Protein AF-A0A818LS46-F1 (afdb_monomer)

InterPro domains:
  IPR004308 Glutamate-cysteine ligase catalytic subunit [PF03074] (1-140)
  IPR004308 Glutamate-cysteine ligase catalytic subunit [PTHR11164] (2-140)

Structure (mmCIF, N/CA/C/O backbone):
data_AF-A0A818LS46-F1
#
_entry.id   AF-A0A818LS46-F1
#
loop_
_atom_site.group_PDB
_atom_site.id
_atom_site.type_symbol
_atom_site.label_atom_id
_atom_site.label_alt_id
_atom_site.label_comp_id
_atom_site.label_asym_id
_atom_site.label_entity_id
_atom_site.label_seq_id
_atom_site.pdbx_PDB_ins_code
_atom_site.Cartn_x
_atom_site.Cartn_y
_atom_site.Cartn_z
_atom_site.occupancy
_atom_site.B_iso_or_equiv
_atom_site.auth_seq_id
_atom_site.auth_comp_id
_atom_site.auth_asym_id
_atom_site.auth_atom_id
_atom_site.pdbx_PDB_model_num
ATOM 1 N N . MET A 1 1 ? -3.692 -1.755 -0.745 1.00 97.44 1 MET A N 1
ATOM 2 C CA . MET A 1 1 ? -3.892 -3.211 -0.643 1.00 97.44 1 MET A CA 1
ATOM 3 C C . MET A 1 1 ? -5.140 -3.443 0.170 1.00 97.44 1 MET A C 1
ATOM 5 O O . MET A 1 1 ? -5.428 -2.650 1.063 1.00 97.44 1 MET A O 1
ATOM 9 N N . VAL A 1 2 ? -5.902 -4.467 -0.186 1.00 98.25 2 VAL A N 1
ATOM 10 C CA . VAL A 1 2 ? -7.162 -4.812 0.479 1.00 98.25 2 VAL A CA 1
ATOM 11 C C . VAL A 1 2 ? -7.200 -6.301 0.780 1.00 98.25 2 VAL A C 1
ATOM 13 O O . VAL A 1 2 ? -6.597 -7.071 0.041 1.00 98.25 2 VAL A O 1
ATOM 16 N N . HIS A 1 3 ? -7.920 -6.680 1.826 1.00 98.50 3 HIS A N 1
ATOM 17 C CA . HIS A 1 3 ? -8.254 -8.054 2.177 1.00 98.50 3 HIS A CA 1
ATOM 18 C C . HIS A 1 3 ? -9.760 -8.265 1.980 1.00 98.50 3 HIS A C 1
ATOM 20 O O . HIS A 1 3 ? -10.558 -7.425 2.410 1.00 98.50 3 HIS A O 1
ATOM 26 N N . PHE A 1 4 ? -10.137 -9.348 1.304 1.00 98.25 4 PHE A N 1
ATOM 27 C CA . PHE A 1 4 ? -11.518 -9.762 1.090 1.00 98.25 4 PHE A CA 1
ATOM 28 C C . PHE A 1 4 ? -11.862 -10.895 2.052 1.00 98.25 4 PHE A C 1
ATOM 30 O O . PHE A 1 4 ? -11.457 -12.037 1.869 1.00 98.25 4 PHE A O 1
ATOM 37 N N . ASP A 1 5 ? -12.682 -10.580 3.044 1.00 97.44 5 ASP A N 1
ATOM 38 C CA . ASP A 1 5 ? -13.311 -11.578 3.892 1.00 97.44 5 ASP A CA 1
ATOM 39 C C . ASP 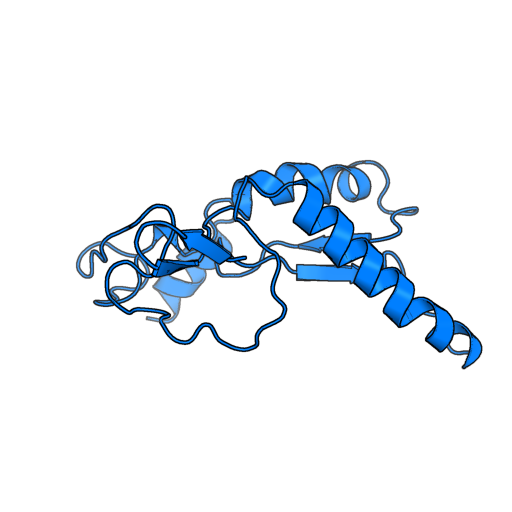A 1 5 ? -14.624 -12.007 3.227 1.00 97.44 5 ASP A C 1
ATOM 41 O O . ASP A 1 5 ? -15.674 -11.357 3.345 1.00 97.44 5 ASP A O 1
ATOM 45 N N . HIS A 1 6 ? -14.539 -13.088 2.454 1.00 97.25 6 HIS A N 1
ATOM 46 C CA . HIS A 1 6 ? -15.675 -13.634 1.720 1.00 97.25 6 HIS A CA 1
ATOM 47 C C . HIS A 1 6 ? -16.766 -14.196 2.640 1.00 97.25 6 HIS A C 1
ATOM 49 O O . HIS A 1 6 ? -17.945 -14.107 2.292 1.00 97.25 6 HIS A O 1
ATOM 55 N N . GLU A 1 7 ? -16.398 -14.731 3.806 1.00 97.25 7 GLU A N 1
ATOM 56 C CA . GLU A 1 7 ? -17.329 -15.334 4.764 1.00 97.25 7 GLU A CA 1
ATOM 57 C C . GLU A 1 7 ? -18.220 -14.262 5.397 1.00 97.25 7 GLU A C 1
ATOM 59 O O . GLU A 1 7 ? -19.449 -14.344 5.339 1.00 97.25 7 GLU A O 1
ATOM 64 N N . ASN A 1 8 ? -17.609 -13.189 5.904 1.00 96.56 8 ASN A N 1
ATOM 65 C CA . ASN A 1 8 ? -18.334 -12.094 6.548 1.00 96.56 8 ASN A CA 1
ATOM 66 C C . ASN A 1 8 ? -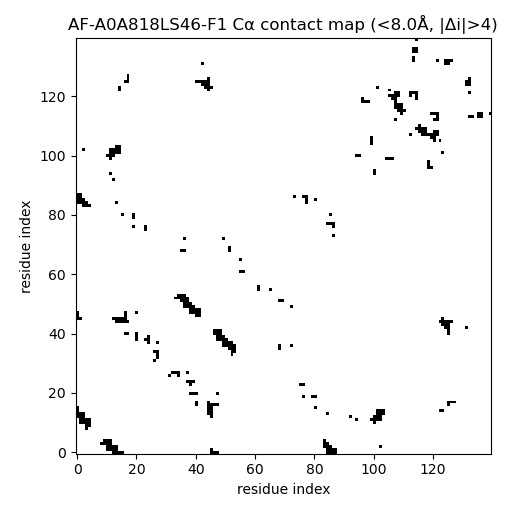18.813 -11.016 5.565 1.00 96.56 8 ASN A C 1
ATOM 68 O O . ASN A 1 8 ? -19.435 -10.036 5.984 1.00 96.56 8 ASN A O 1
ATOM 72 N N . LYS A 1 9 ? -18.545 -11.188 4.261 1.00 97.12 9 LYS A N 1
ATOM 73 C CA . LYS A 1 9 ? -18.867 -10.242 3.176 1.00 97.12 9 LYS A CA 1
ATOM 74 C C . LYS A 1 9 ? -18.293 -8.849 3.439 1.00 97.12 9 LYS A C 1
ATOM 76 O O . LYS A 1 9 ? -18.989 -7.835 3.328 1.00 97.12 9 LYS A O 1
ATOM 81 N N . ARG A 1 10 ? -17.015 -8.799 3.810 1.00 96.62 10 ARG A N 1
ATOM 82 C CA . ARG A 1 10 ? -16.310 -7.568 4.178 1.00 96.62 10 ARG A CA 1
ATOM 83 C C . ARG A 1 10 ? -15.064 -7.380 3.329 1.00 96.62 10 ARG A C 1
ATOM 85 O O . ARG A 1 10 ? -14.440 -8.327 2.869 1.00 96.62 10 ARG A O 1
ATOM 92 N N . VAL A 1 11 ? -14.706 -6.116 3.141 1.00 97.94 11 VAL A N 1
ATOM 93 C CA . VAL A 1 11 ? -13.432 -5.722 2.541 1.00 97.94 11 VAL A CA 1
ATOM 94 C C . VAL A 1 11 ? -12.763 -4.753 3.496 1.00 97.94 11 VAL A C 1
ATOM 96 O O . VAL A 1 11 ? -13.410 -3.825 3.989 1.00 97.94 11 VAL A O 1
ATOM 99 N N . GLN A 1 12 ? -11.482 -4.975 3.754 1.00 98.19 12 GLN A N 1
ATOM 100 C CA . GLN A 1 12 ? -10.677 -4.208 4.701 1.00 98.19 12 GLN A CA 1
ATOM 101 C C . GLN A 1 12 ? -9.352 -3.794 4.055 1.00 98.19 12 GLN A C 1
ATOM 103 O O . GLN A 1 12 ? -8.930 -4.360 3.049 1.00 98.19 12 GLN A O 1
ATOM 108 N N . LEU A 1 13 ? -8.684 -2.791 4.614 1.00 98.50 13 LEU A N 1
ATOM 109 C CA . LEU A 1 13 ? -7.346 -2.372 4.202 1.00 98.50 13 LEU A CA 1
ATOM 110 C C . LEU A 1 13 ? -6.294 -3.285 4.829 1.00 98.50 13 LEU A C 1
ATOM 112 O O . LEU A 1 13 ? -6.147 -3.294 6.047 1.00 98.50 13 LEU A O 1
ATOM 116 N N . ALA A 1 14 ? -5.551 -4.019 4.004 1.00 98.31 14 ALA A N 1
ATOM 117 C CA . ALA A 1 14 ? -4.528 -4.951 4.472 1.00 98.31 14 ALA A CA 1
ATOM 118 C C . ALA A 1 14 ? -3.240 -4.201 4.858 1.00 98.31 14 ALA A C 1
ATOM 120 O O . ALA A 1 14 ? -2.594 -3.604 3.991 1.00 98.31 14 ALA A O 1
ATOM 121 N N . LEU A 1 15 ? -2.876 -4.225 6.144 1.00 98.00 15 LEU A N 1
ATOM 122 C CA . LEU A 1 15 ? -1.680 -3.592 6.714 1.00 98.00 15 LEU A CA 1
ATOM 123 C C . LEU A 1 15 ? -0.456 -4.495 6.494 1.00 98.00 15 LEU A C 1
ATOM 125 O O . LEU A 1 15 ? -0.051 -5.261 7.363 1.00 98.00 15 LEU A O 1
ATOM 129 N N . ARG A 1 16 ? 0.054 -4.491 5.259 1.00 96.50 16 ARG A N 1
ATOM 130 C CA . ARG A 1 16 ? 1.062 -5.455 4.771 1.00 96.50 16 ARG A CA 1
ATOM 131 C C . ARG A 1 16 ? 2.301 -4.794 4.170 1.00 96.50 16 ARG A C 1
ATOM 133 O O . ARG A 1 16 ? 3.244 -5.488 3.797 1.00 96.50 16 ARG A O 1
ATOM 140 N N . SER A 1 17 ? 2.304 -3.470 4.013 1.00 97.44 17 SER A N 1
ATOM 141 C CA . SER A 1 17 ? 3.314 -2.758 3.220 1.00 97.44 17 SER A CA 1
ATOM 142 C C . SER A 1 17 ? 4.699 -2.929 3.818 1.00 97.44 17 SER A C 1
ATOM 144 O O . SER A 1 17 ? 5.645 -3.249 3.099 1.00 97.44 17 SER A O 1
ATOM 146 N N . HIS A 1 18 ? 4.805 -2.799 5.140 1.00 95.69 18 HIS A N 1
ATOM 147 C CA . HIS A 1 18 ? 6.052 -2.978 5.874 1.00 95.69 18 HIS A CA 1
ATOM 148 C C . HIS A 1 18 ? 6.706 -4.345 5.640 1.00 95.69 18 HIS A C 1
ATOM 150 O O . HIS A 1 18 ? 7.933 -4.421 5.544 1.00 95.69 18 HIS A O 1
ATOM 156 N N . GLU A 1 19 ? 5.911 -5.406 5.491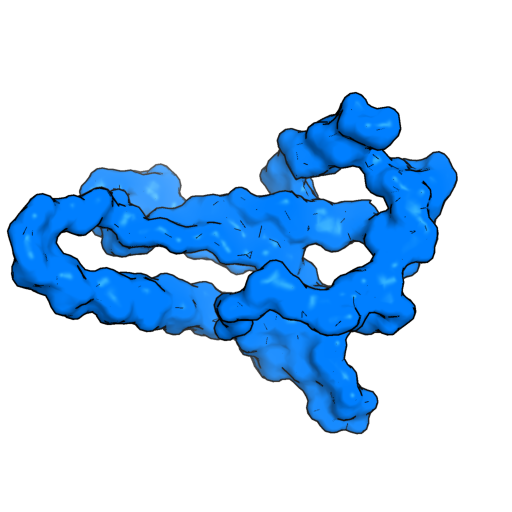 1.00 95.88 19 GLU A N 1
ATOM 157 C CA . GLU A 1 19 ? 6.420 -6.748 5.216 1.00 95.88 19 GLU A CA 1
ATOM 158 C C . GLU A 1 19 ? 6.866 -6.887 3.761 1.00 95.88 19 GLU A C 1
ATOM 160 O O . GLU A 1 19 ? 8.002 -7.283 3.491 1.00 95.88 19 GLU A O 1
ATOM 165 N N . ILE A 1 20 ? 6.002 -6.536 2.805 1.00 97.31 20 ILE A N 1
ATOM 166 C CA . ILE A 1 20 ? 6.278 -6.816 1.390 1.00 97.31 20 ILE A CA 1
ATOM 167 C C . ILE A 1 20 ? 7.346 -5.886 0.808 1.00 97.31 20 ILE A C 1
ATOM 169 O O . ILE A 1 20 ? 8.129 -6.313 -0.043 1.00 97.31 20 ILE A O 1
ATOM 173 N N . LEU A 1 21 ? 7.442 -4.639 1.288 1.00 97.62 21 LEU A N 1
ATOM 174 C CA . LEU A 1 21 ? 8.455 -3.690 0.819 1.00 97.62 21 LEU A CA 1
ATOM 175 C C . LEU A 1 21 ? 9.871 -4.161 1.141 1.00 97.62 21 LEU A C 1
ATOM 177 O O . LEU A 1 21 ? 10.764 -3.958 0.323 1.00 97.62 21 LEU A O 1
ATOM 181 N N . SER A 1 22 ? 10.064 -4.881 2.253 1.00 94.62 22 SER A N 1
ATOM 182 C CA . SER A 1 22 ? 11.358 -5.492 2.586 1.00 94.62 22 SER A CA 1
ATOM 183 C C . SER A 1 22 ? 11.860 -6.459 1.509 1.00 94.62 22 SER A C 1
ATOM 185 O O . SER A 1 22 ? 13.058 -6.698 1.409 1.00 94.62 22 SER A O 1
ATOM 187 N N . THR A 1 23 ? 10.954 -7.021 0.702 1.00 96.75 23 THR A N 1
ATOM 188 C CA . THR A 1 23 ? 11.278 -7.916 -0.413 1.00 96.75 23 THR A CA 1
ATOM 189 C C . THR A 1 23 ? 11.319 -7.163 -1.738 1.00 96.75 23 THR A C 1
ATOM 191 O O . THR A 1 23 ? 12.270 -7.338 -2.497 1.00 96.75 23 THR A O 1
ATOM 194 N N . LEU A 1 24 ? 10.340 -6.292 -1.999 1.00 97.12 24 LEU A N 1
ATOM 195 C CA . LEU A 1 24 ? 10.249 -5.520 -3.245 1.00 97.12 24 LEU A CA 1
ATOM 196 C C . LEU A 1 24 ? 11.422 -4.555 -3.444 1.00 97.12 24 LEU A C 1
ATOM 198 O O . LEU A 1 24 ? 11.796 -4.285 -4.583 1.00 97.12 24 LEU A O 1
ATOM 202 N N . MET A 1 25 ? 12.009 -4.054 -2.355 1.00 96.56 25 MET A N 1
ATOM 203 C CA . MET A 1 25 ? 13.137 -3.123 -2.409 1.00 96.56 25 MET A CA 1
ATOM 204 C C . MET A 1 25 ? 14.504 -3.821 -2.523 1.00 96.56 25 MET A C 1
ATOM 206 O O . MET A 1 25 ? 15.470 -3.188 -2.934 1.00 96.56 25 MET A O 1
ATOM 210 N N . LYS A 1 26 ? 14.611 -5.139 -2.287 1.00 95.31 26 LYS A N 1
ATOM 211 C CA . LYS A 1 26 ? 15.908 -5.848 -2.372 1.00 95.31 26 LYS A CA 1
ATOM 212 C C . LYS A 1 26 ? 16.635 -5.649 -3.707 1.00 95.31 26 LYS A C 1
ATOM 214 O O . LYS A 1 26 ? 17.837 -5.395 -3.665 1.00 95.31 26 LYS A O 1
ATOM 219 N N . PRO A 1 27 ? 15.970 -5.730 -4.879 1.00 94.25 27 PRO A N 1
ATOM 220 C CA . PRO A 1 27 ? 16.655 -5.524 -6.151 1.00 94.25 27 PRO A CA 1
ATOM 221 C C . PRO A 1 27 ? 17.291 -4.133 -6.267 1.00 94.25 27 PRO A C 1
ATOM 223 O O . PRO A 1 27 ? 18.433 -4.031 -6.708 1.00 94.25 27 PRO A O 1
ATOM 226 N N . GLN A 1 28 ? 16.592 -3.075 -5.831 1.00 95.06 28 GLN A N 1
ATOM 227 C CA . GLN A 1 28 ? 17.112 -1.699 -5.900 1.00 95.06 28 GLN A CA 1
ATOM 228 C C . GLN A 1 28 ? 18.188 -1.423 -4.854 1.00 95.06 28 GLN A C 1
ATOM 230 O O . GLN A 1 28 ? 19.084 -0.628 -5.118 1.00 95.06 28 GLN A O 1
ATOM 235 N N . ASP A 1 29 ? 18.139 -2.099 -3.708 1.00 92.31 29 ASP A N 1
ATOM 236 C CA . ASP A 1 29 ? 19.161 -1.967 -2.672 1.00 92.31 29 ASP A CA 1
ATOM 237 C C . ASP A 1 29 ? 20.468 -2.673 -3.082 1.00 92.31 29 ASP A C 1
ATOM 239 O O . ASP A 1 29 ? 21.553 -2.256 -2.684 1.00 92.31 29 ASP A O 1
ATOM 243 N N . GLN A 1 30 ? 20.377 -3.730 -3.899 1.00 92.44 30 GLN A N 1
ATOM 244 C CA . GLN A 1 30 ? 21.526 -4.515 -4.367 1.00 92.44 30 GLN A CA 1
ATOM 245 C C . GLN A 1 30 ? 22.134 -3.985 -5.669 1.00 92.44 30 GLN A C 1
ATOM 247 O O . GLN A 1 30 ? 23.353 -3.860 -5.772 1.00 92.44 30 GLN A O 1
ATOM 252 N N . ASN A 1 31 ? 21.305 -3.698 -6.675 1.00 90.50 31 ASN A N 1
ATOM 253 C CA . ASN A 1 31 ? 21.746 -3.145 -7.952 1.00 90.50 31 ASN A CA 1
ATOM 254 C C . ASN A 1 31 ? 20.750 -2.079 -8.448 1.00 90.50 31 ASN A C 1
ATOM 256 O O . ASN A 1 31 ? 19.904 -2.354 -9.310 1.00 90.50 31 ASN A O 1
ATOM 260 N N . PRO A 1 32 ? 20.849 -0.840 -7.934 1.00 83.50 32 PRO A N 1
ATOM 261 C CA . PRO A 1 32 ? 19.931 0.234 -8.303 1.00 83.50 32 PRO A CA 1
ATOM 262 C C . PRO A 1 32 ? 20.013 0.600 -9.790 1.00 83.50 32 PRO A C 1
ATOM 264 O O . PRO A 1 32 ? 19.026 1.063 -10.361 1.00 83.50 32 PRO A O 1
ATOM 267 N N . ALA A 1 33 ? 21.163 0.382 -10.436 1.00 85.44 33 ALA A N 1
ATOM 268 C CA . ALA A 1 33 ? 21.394 0.789 -11.819 1.00 85.44 33 ALA A CA 1
ATOM 269 C C . ALA A 1 33 ? 20.616 -0.051 -12.846 1.00 85.44 33 ALA A C 1
ATOM 271 O O . ALA A 1 33 ? 20.331 0.456 -13.931 1.00 85.44 33 ALA A O 1
ATOM 272 N N . ASP A 1 34 ? 20.233 -1.287 -12.513 1.00 87.44 34 ASP A N 1
ATOM 273 C CA . ASP A 1 34 ? 19.588 -2.227 -13.449 1.00 87.44 34 ASP A CA 1
ATOM 274 C C . ASP A 1 34 ? 18.178 -2.650 -13.035 1.00 87.44 34 ASP A C 1
ATOM 276 O O . ASP A 1 34 ? 17.588 -3.569 -13.608 1.00 87.44 34 ASP A O 1
ATOM 280 N N . CYS A 1 35 ? 17.590 -1.961 -12.061 1.00 92.88 35 CYS A N 1
ATOM 281 C CA . CYS A 1 35 ? 16.211 -2.227 -11.693 1.00 92.88 35 CYS A CA 1
ATOM 282 C C . CYS A 1 35 ? 15.257 -1.862 -12.830 1.00 92.88 35 CYS A C 1
ATOM 284 O O . CYS A 1 35 ? 15.368 -0.807 -13.447 1.00 92.88 35 CYS A O 1
ATOM 286 N N . VAL A 1 36 ? 14.279 -2.733 -13.083 1.00 93.81 36 VAL A N 1
ATOM 287 C CA . VAL A 1 36 ? 13.173 -2.483 -14.028 1.00 93.81 36 VAL A CA 1
ATOM 288 C C . VAL A 1 36 ? 12.025 -1.726 -13.344 1.00 93.81 36 VAL A C 1
ATOM 290 O O . VAL A 1 36 ? 11.238 -1.028 -13.991 1.00 93.81 36 VAL A O 1
ATOM 293 N N . THR A 1 37 ? 11.941 -1.830 -12.020 1.00 96.81 37 THR A N 1
ATOM 294 C CA . THR A 1 37 ? 10.906 -1.239 -11.165 1.00 96.81 37 THR A CA 1
ATOM 295 C C . THR A 1 37 ? 11.538 -0.769 -9.863 1.00 96.81 37 THR A C 1
ATOM 297 O O . THR A 1 37 ? 12.335 -1.513 -9.293 1.00 96.81 37 THR A O 1
ATOM 300 N N . LEU A 1 38 ? 11.151 0.408 -9.376 1.00 97.44 38 LEU A N 1
ATOM 301 C CA . LEU A 1 38 ? 11.505 0.889 -8.037 1.00 97.44 38 LEU A CA 1
ATOM 302 C C . LEU A 1 38 ? 10.267 0.899 -7.150 1.00 97.44 38 LEU A C 1
ATOM 304 O O . LEU A 1 38 ? 9.148 1.082 -7.639 1.00 97.44 38 LEU A O 1
ATOM 308 N N . TRP A 1 39 ? 10.487 0.720 -5.855 1.00 97.75 39 TRP A N 1
ATOM 309 C CA . TRP A 1 39 ? 9.468 0.611 -4.824 1.00 97.75 39 TRP A CA 1
ATOM 310 C C . TRP A 1 39 ? 9.787 1.546 -3.663 1.00 97.75 39 TRP A C 1
ATOM 312 O O . TRP A 1 39 ? 10.938 1.701 -3.252 1.00 97.75 39 TRP A O 1
ATOM 322 N N . HIS A 1 40 ? 8.746 2.172 -3.125 1.00 96.56 40 HIS A N 1
ATOM 323 C CA . HIS A 1 40 ? 8.872 3.157 -2.064 1.00 96.56 40 HIS A CA 1
ATOM 324 C C . HIS A 1 40 ? 7.781 2.968 -1.007 1.00 96.56 40 HIS A C 1
ATOM 326 O O . HIS A 1 40 ? 6.635 2.641 -1.352 1.00 96.56 40 HIS A O 1
ATOM 332 N N . PRO A 1 41 ? 8.111 3.213 0.274 1.00 97.00 41 PRO A N 1
ATOM 333 C CA . PRO A 1 41 ? 7.104 3.319 1.311 1.00 97.00 41 PRO A CA 1
ATOM 334 C C . PRO A 1 41 ? 6.234 4.555 1.090 1.00 97.00 41 PRO A C 1
ATOM 336 O O . PRO A 1 41 ? 6.698 5.606 0.646 1.00 97.00 41 PRO A O 1
ATOM 339 N N . GLU A 1 42 ? 4.967 4.416 1.451 1.00 97.25 42 GLU A N 1
ATOM 340 C CA . GLU A 1 42 ? 3.978 5.488 1.475 1.00 97.25 42 GLU A CA 1
ATOM 341 C C . GLU A 1 42 ? 3.495 5.725 2.904 1.00 97.25 42 GLU A C 1
ATOM 343 O O . GLU A 1 42 ? 3.812 4.954 3.806 1.00 97.25 42 GLU A O 1
ATOM 348 N N . TYR A 1 43 ? 2.713 6.787 3.119 1.00 97.56 43 TYR A N 1
ATOM 349 C CA . TYR A 1 43 ? 2.264 7.155 4.469 1.00 97.56 43 TYR A CA 1
ATOM 350 C C . TYR A 1 43 ? 1.558 6.014 5.218 1.00 97.56 43 TYR A C 1
ATOM 352 O O . TYR A 1 43 ? 1.778 5.821 6.413 1.00 97.56 43 TYR A O 1
ATOM 360 N N . ALA A 1 44 ? 0.679 5.290 4.524 1.00 97.62 44 ALA A N 1
ATOM 361 C CA . ALA A 1 44 ? -0.151 4.261 5.131 1.00 97.62 44 ALA A CA 1
ATOM 362 C C . ALA A 1 44 ? 0.399 2.862 4.857 1.00 97.62 44 ALA A C 1
ATOM 364 O O . ALA A 1 44 ? 0.788 2.550 3.735 1.00 97.62 44 ALA A O 1
ATOM 365 N N . ASP A 1 45 ? 0.318 1.987 5.850 1.00 98.00 45 ASP A N 1
ATOM 366 C CA . ASP A 1 45 ? 0.846 0.627 5.800 1.00 98.00 45 ASP A CA 1
ATOM 367 C C . ASP A 1 45 ? 0.043 -0.325 4.892 1.00 98.00 45 ASP A C 1
ATOM 369 O O . ASP A 1 45 ? 0.447 -1.446 4.605 1.00 98.00 45 ASP A O 1
ATOM 373 N N . TYR A 1 46 ? -1.084 0.132 4.349 1.00 97.81 46 TYR A N 1
ATOM 374 C CA . TYR A 1 46 ? -1.794 -0.556 3.269 1.00 97.81 46 TYR A CA 1
ATOM 375 C C . TYR A 1 46 ? -1.442 -0.018 1.874 1.00 97.81 46 TY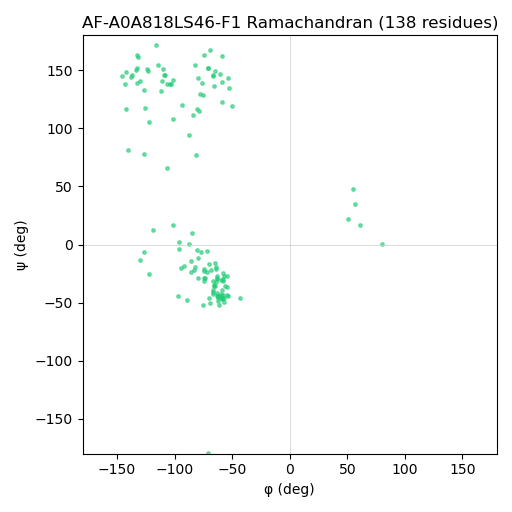R A C 1
ATOM 377 O O . TYR A 1 46 ? -2.034 -0.454 0.880 1.00 97.81 46 TYR A O 1
ATOM 385 N N . LYS A 1 47 ? -0.527 0.950 1.755 1.00 97.75 47 LYS A N 1
ATOM 386 C CA . LYS A 1 47 ? -0.112 1.558 0.482 1.00 97.75 47 LYS A CA 1
ATOM 387 C C . LYS A 1 47 ? 1.307 1.146 0.111 1.00 97.75 47 LYS A C 1
ATOM 389 O O . LYS A 1 47 ? 2.176 1.013 0.963 1.00 97.75 47 LYS A O 1
ATOM 394 N N . ILE A 1 48 ? 1.524 1.006 -1.191 1.00 97.06 48 ILE A N 1
ATOM 395 C CA . ILE A 1 48 ? 2.835 0.847 -1.817 1.00 97.06 48 ILE A CA 1
ATOM 396 C C . ILE A 1 48 ? 2.898 1.799 -3.006 1.00 97.06 48 ILE A C 1
ATOM 398 O O . ILE A 1 48 ? 1.911 1.935 -3.737 1.00 97.06 48 ILE A O 1
ATOM 402 N N . ALA A 1 49 ? 4.039 2.452 -3.194 1.00 98.00 49 ALA A N 1
ATOM 403 C CA . ALA A 1 49 ? 4.314 3.258 -4.373 1.00 98.00 49 ALA A CA 1
ATOM 404 C C . ALA A 1 49 ? 5.390 2.576 -5.212 1.00 98.00 49 ALA A C 1
ATOM 406 O O . ALA A 1 49 ? 6.343 2.010 -4.679 1.00 98.00 49 ALA A O 1
ATOM 407 N N . ALA A 1 50 ? 5.226 2.627 -6.531 1.00 97.69 50 ALA A N 1
ATOM 408 C CA . ALA A 1 50 ? 6.171 2.025 -7.454 1.00 97.69 50 ALA A CA 1
ATOM 409 C C . ALA A 1 50 ? 6.286 2.833 -8.738 1.00 97.69 50 ALA A C 1
ATOM 411 O O . ALA A 1 50 ? 5.288 3.349 -9.248 1.00 97.69 50 ALA A O 1
ATOM 412 N N . THR A 1 51 ? 7.483 2.878 -9.303 1.00 97.69 51 THR A N 1
ATOM 413 C CA . THR A 1 51 ? 7.833 3.630 -10.515 1.00 97.69 51 THR A CA 1
ATOM 414 C C . THR A 1 51 ? 8.628 2.735 -11.471 1.00 97.69 51 THR A C 1
ATOM 416 O O . THR A 1 51 ? 9.099 1.664 -11.069 1.00 97.69 51 THR A O 1
ATOM 419 N N . PRO A 1 52 ? 8.747 3.093 -12.763 1.00 97.00 52 PRO A N 1
ATOM 420 C CA . PRO A 1 52 ? 9.720 2.429 -13.620 1.00 97.00 52 PRO A CA 1
ATOM 421 C C . PRO A 1 52 ? 11.137 2.636 -13.070 1.00 97.00 52 PRO A C 1
ATOM 423 O O . PRO A 1 52 ? 11.455 3.684 -12.514 1.00 97.00 52 PRO A O 1
ATOM 426 N N . GLY A 1 53 ? 11.985 1.630 -13.267 1.00 95.50 53 GLY A N 1
ATOM 427 C CA . GLY A 1 53 ? 13.387 1.615 -12.857 1.00 95.50 53 GLY A CA 1
ATOM 428 C C . GLY A 1 53 ? 14.223 2.785 -13.362 1.00 95.50 53 GLY A C 1
ATOM 429 O O . GLY A 1 53 ? 15.095 3.305 -12.672 1.00 95.50 53 GLY A O 1
ATOM 430 N N . LYS A 1 54 ? 13.916 3.208 -14.586 1.00 93.12 54 LYS A N 1
ATOM 431 C CA . LYS A 1 54 ? 14.509 4.359 -15.257 1.00 93.12 54 LYS A CA 1
ATOM 432 C C . LYS A 1 54 ? 13.386 5.192 -15.873 1.00 93.12 54 LYS A C 1
ATOM 434 O O . LYS A 1 54 ? 12.358 4.624 -16.256 1.00 93.12 54 LYS A O 1
ATOM 439 N N . PRO A 1 55 ? 13.563 6.516 -15.999 1.00 94.06 55 PRO A N 1
ATOM 440 C CA . PRO A 1 55 ? 12.651 7.339 -16.777 1.00 94.06 55 PRO A CA 1
ATOM 441 C C . PRO A 1 55 ? 12.491 6.783 -18.194 1.00 94.06 55 PRO A C 1
ATOM 443 O O . PRO A 1 55 ? 13.452 6.297 -18.794 1.00 94.06 55 PRO A O 1
ATOM 446 N N . TYR A 1 56 ? 11.280 6.867 -18.737 1.00 94.38 56 TYR A N 1
ATOM 447 C CA . TYR A 1 56 ? 11.056 6.544 -20.142 1.00 94.38 56 TYR A CA 1
ATOM 448 C C . TYR A 1 56 ? 11.803 7.540 -21.037 1.00 94.38 56 TYR A C 1
ATOM 450 O O . TYR A 1 56 ? 11.974 8.706 -20.678 1.00 94.38 56 TYR A O 1
ATOM 458 N N . GLY A 1 57 ? 12.241 7.086 -22.212 1.00 93.50 57 GLY A N 1
ATOM 459 C CA . GLY A 1 57 ? 12.850 7.977 -23.192 1.00 93.50 57 GLY A CA 1
ATOM 460 C C . GLY A 1 57 ? 11.835 8.947 -23.810 1.00 93.50 57 GLY A C 1
ATOM 461 O O . GLY A 1 57 ? 10.624 8.782 -23.695 1.00 93.50 57 GLY A O 1
ATOM 462 N N . HIS A 1 58 ? 12.343 9.956 -24.515 1.00 94.44 58 HIS A N 1
ATOM 463 C CA . HIS A 1 58 ? 11.546 11.062 -25.061 1.00 94.44 58 HIS A CA 1
ATOM 464 C C . HIS A 1 58 ? 10.800 10.728 -26.366 1.00 94.44 58 HIS A C 1
ATOM 466 O O . HIS A 1 58 ? 9.961 11.504 -26.816 1.00 94.44 58 HIS A O 1
ATOM 472 N N . LEU A 1 59 ? 11.118 9.599 -27.007 1.00 96.44 59 LEU A N 1
ATOM 473 C CA . LEU A 1 59 ? 10.484 9.196 -28.263 1.00 96.44 59 LEU A CA 1
ATOM 474 C C . LEU A 1 59 ? 9.100 8.567 -28.020 1.00 96.44 59 LEU A C 1
ATOM 476 O O . LEU A 1 59 ? 8.982 7.761 -27.093 1.00 96.44 59 LEU A O 1
ATOM 480 N N . PRO A 1 60 ? 8.100 8.805 -28.897 1.00 94.75 60 PRO A N 1
ATOM 481 C CA . PRO A 1 60 ? 6.757 8.231 -28.764 1.00 94.75 60 PRO A CA 1
ATOM 482 C C . PRO A 1 60 ? 6.715 6.701 -28.647 1.00 94.75 60 PRO A C 1
ATOM 484 O O . PRO A 1 60 ? 5.820 6.153 -28.012 1.00 94.75 60 PRO A O 1
ATOM 487 N N . VAL A 1 61 ? 7.703 5.991 -29.201 1.00 94.38 61 VAL A N 1
ATOM 488 C CA . VAL A 1 61 ? 7.800 4.524 -29.093 1.00 94.38 61 VAL A CA 1
ATOM 489 C C . VAL A 1 61 ? 7.838 4.029 -27.639 1.00 94.38 61 VAL A C 1
ATOM 491 O O . VAL A 1 61 ? 7.362 2.932 -27.353 1.00 94.38 61 VAL A O 1
ATOM 494 N N . HIS A 1 62 ? 8.328 4.841 -26.695 1.00 93.75 62 HIS A N 1
ATOM 495 C CA . HIS A 1 62 ? 8.379 4.464 -25.282 1.00 93.75 62 HIS A CA 1
ATOM 496 C C . HIS A 1 62 ? 6.997 4.406 -24.616 1.00 93.75 62 HIS A C 1
ATOM 498 O O . HIS A 1 62 ? 6.863 3.750 -23.582 1.00 93.75 62 HIS A O 1
ATOM 504 N N . PHE A 1 63 ? 5.949 5.001 -25.206 1.00 93.44 63 PHE A N 1
ATOM 505 C CA . PHE A 1 63 ? 4.581 4.857 -24.689 1.00 93.44 63 PHE A CA 1
ATOM 506 C C . PHE A 1 63 ? 4.125 3.393 -24.667 1.00 93.44 63 PHE A C 1
ATOM 508 O O . PHE A 1 63 ? 3.415 2.989 -23.746 1.00 93.44 63 PHE A O 1
ATOM 515 N N . ASN A 1 64 ? 4.630 2.570 -25.593 1.00 94.31 64 ASN A N 1
ATOM 516 C CA . ASN A 1 64 ? 4.329 1.137 -25.659 1.00 94.31 64 ASN A CA 1
ATOM 517 C C . ASN A 1 64 ? 4.858 0.350 -24.443 1.00 94.31 64 ASN A C 1
ATOM 519 O O . ASN A 1 64 ? 4.439 -0.780 -24.206 1.00 94.31 64 ASN A O 1
ATOM 523 N N . MET A 1 65 ? 5.770 0.930 -23.655 1.00 95.06 65 MET A N 1
ATOM 524 C CA . MET A 1 65 ? 6.370 0.281 -22.484 1.00 95.06 65 MET A CA 1
ATOM 525 C C . MET A 1 65 ? 5.647 0.617 -21.174 1.00 95.06 65 MET A C 1
ATOM 527 O O . MET A 1 65 ? 5.785 -0.120 -20.196 1.00 95.06 65 MET A O 1
ATOM 531 N N . VAL A 1 66 ? 4.885 1.716 -21.134 1.00 96.81 66 VAL A N 1
ATOM 532 C CA . VAL A 1 66 ? 4.314 2.259 -19.891 1.00 96.81 66 VAL A CA 1
ATOM 533 C C . VAL A 1 66 ? 3.364 1.261 -19.241 1.00 96.81 66 VAL A C 1
ATOM 535 O O . VAL A 1 66 ? 3.515 0.929 -18.063 1.00 96.81 66 VAL A O 1
ATOM 538 N N . GLU A 1 67 ? 2.402 0.754 -20.012 1.00 97.81 67 GLU A N 1
ATOM 539 C CA . GLU A 1 67 ? 1.415 -0.190 -19.497 1.00 97.81 67 GLU A CA 1
ATOM 540 C C . GLU A 1 67 ? 2.066 -1.520 -19.106 1.00 97.81 67 GLU A C 1
ATOM 542 O O . GLU A 1 67 ? 1.783 -2.047 -18.031 1.00 97.81 67 GLU A O 1
ATOM 547 N N . ALA A 1 68 ? 2.983 -2.038 -19.929 1.00 97.31 68 ALA A N 1
ATOM 548 C CA . ALA A 1 68 ? 3.709 -3.269 -19.626 1.00 97.31 68 ALA A CA 1
ATOM 549 C C . ALA A 1 68 ? 4.469 -3.157 -18.292 1.00 97.31 68 ALA A C 1
ATOM 551 O O . ALA A 1 68 ? 4.379 -4.048 -17.446 1.00 97.31 68 ALA A O 1
ATOM 552 N N . ASN A 1 69 ? 5.134 -2.025 -18.047 1.00 98.00 69 ASN A N 1
ATOM 553 C CA . ASN A 1 69 ? 5.813 -1.762 -16.782 1.00 98.00 69 ASN A CA 1
ATOM 554 C C . ASN A 1 69 ? 4.832 -1.609 -15.600 1.00 98.00 69 ASN A C 1
ATOM 556 O O . ASN A 1 69 ? 5.102 -2.100 -14.504 1.00 98.00 69 ASN A O 1
ATOM 560 N N . MET A 1 70 ? 3.680 -0.958 -15.796 1.00 98.50 70 MET A N 1
ATOM 561 C CA . MET A 1 70 ? 2.628 -0.873 -14.771 1.00 98.50 70 MET A CA 1
ATOM 562 C C . MET A 1 70 ? 2.044 -2.248 -14.418 1.00 98.50 70 MET A C 1
ATOM 564 O O . MET A 1 70 ? 1.836 -2.542 -13.238 1.00 98.50 70 MET A O 1
ATOM 568 N N . ARG A 1 71 ? 1.800 -3.101 -15.420 1.00 98.31 71 ARG A N 1
ATOM 569 C CA . ARG A 1 71 ? 1.326 -4.480 -15.232 1.00 98.31 71 ARG A CA 1
ATOM 570 C C . ARG A 1 71 ? 2.349 -5.310 -14.462 1.00 98.31 71 ARG A C 1
ATOM 572 O O . ARG A 1 71 ? 1.957 -5.976 -13.508 1.00 98.31 71 ARG A O 1
ATOM 579 N N . LEU A 1 72 ? 3.636 -5.199 -14.804 1.00 98.12 72 LEU A N 1
ATOM 580 C CA . LEU A 1 72 ? 4.721 -5.865 -14.080 1.00 98.12 72 LEU A CA 1
ATOM 581 C C . LEU A 1 72 ? 4.735 -5.470 -12.598 1.00 98.12 72 LEU A C 1
ATOM 583 O O . LEU A 1 72 ? 4.720 -6.344 -11.736 1.00 98.12 72 LEU A O 1
ATOM 587 N N . ARG A 1 73 ? 4.679 -4.166 -12.292 1.00 98.25 73 ARG A N 1
ATOM 588 C CA . ARG A 1 73 ? 4.609 -3.684 -10.903 1.00 98.25 73 ARG A CA 1
ATOM 589 C C . ARG A 1 73 ? 3.402 -4.263 -10.166 1.00 98.25 73 ARG A C 1
ATOM 591 O O . ARG A 1 73 ? 3.542 -4.761 -9.053 1.00 98.25 73 ARG A O 1
ATOM 598 N N . ARG A 1 74 ? 2.214 -4.257 -10.787 1.00 98.38 74 ARG A N 1
ATOM 599 C CA . ARG A 1 74 ? 1.015 -4.869 -10.188 1.00 98.38 74 ARG A CA 1
ATOM 600 C C . ARG A 1 74 ? 1.226 -6.356 -9.900 1.00 98.38 74 ARG A C 1
ATOM 602 O O . ARG A 1 74 ? 0.875 -6.797 -8.813 1.00 98.38 74 ARG A O 1
ATOM 609 N N . GLN A 1 75 ? 1.791 -7.106 -10.846 1.00 98.12 75 GLN A N 1
ATOM 610 C CA . GLN A 1 75 ? 2.060 -8.537 -10.692 1.00 98.12 75 GLN A CA 1
ATOM 611 C C . GLN A 1 75 ? 3.044 -8.812 -9.552 1.00 98.12 75 GLN A C 1
ATOM 613 O O . GLN A 1 75 ? 2.737 -9.621 -8.685 1.00 98.12 75 GLN A O 1
ATOM 618 N N . GLN A 1 76 ? 4.173 -8.103 -9.508 1.00 97.81 76 GLN A N 1
ATOM 619 C CA . GLN A 1 76 ? 5.176 -8.244 -8.447 1.00 97.81 76 GLN A CA 1
ATOM 620 C C . GLN A 1 76 ? 4.589 -7.955 -7.062 1.00 97.81 76 GLN A C 1
ATOM 622 O O . GLN A 1 76 ? 4.780 -8.738 -6.138 1.00 97.81 76 GLN A O 1
ATOM 627 N N . GLY A 1 77 ? 3.835 -6.858 -6.921 1.00 97.56 77 GLY A N 1
ATOM 628 C CA . GLY A 1 77 ? 3.167 -6.535 -5.661 1.00 97.56 77 GLY A CA 1
ATOM 629 C C . GLY A 1 77 ? 2.139 -7.598 -5.266 1.00 97.56 77 GLY A C 1
ATOM 630 O O . GLY A 1 77 ? 2.113 -8.026 -4.119 1.00 97.56 77 GLY A O 1
ATOM 631 N N . GLN A 1 78 ? 1.327 -8.061 -6.222 1.00 98.06 78 GLN A N 1
ATOM 632 C CA . GLN A 1 78 ? 0.286 -9.067 -5.993 1.00 98.06 78 GLN A CA 1
ATOM 633 C C . GLN A 1 78 ? 0.851 -10.439 -5.598 1.00 98.06 78 GLN A C 1
ATOM 635 O O . GLN A 1 78 ? 0.232 -11.127 -4.794 1.00 98.06 78 GLN A O 1
ATOM 640 N N . GLN A 1 79 ? 2.007 -10.837 -6.137 1.00 97.88 79 GLN A N 1
ATOM 641 C CA . GLN A 1 79 ? 2.657 -12.123 -5.842 1.00 97.88 79 GLN A CA 1
ATOM 642 C C . GLN A 1 79 ? 3.111 -12.266 -4.384 1.00 97.88 79 GLN A C 1
ATOM 644 O O . GLN A 1 79 ? 3.314 -13.385 -3.924 1.00 97.88 79 GLN A O 1
ATOM 649 N N . LEU A 1 80 ? 3.285 -11.151 -3.671 1.00 97.94 80 LEU A N 1
ATOM 650 C CA . LEU A 1 80 ? 3.707 -11.141 -2.268 1.00 97.94 80 LEU A CA 1
ATOM 651 C C . LEU A 1 80 ? 2.539 -11.032 -1.283 1.00 97.94 80 LEU A C 1
ATOM 653 O O . LEU A 1 80 ? 2.760 -11.035 -0.072 1.00 97.94 80 LEU A O 1
ATOM 657 N N . LEU A 1 81 ? 1.312 -10.888 -1.785 1.00 97.19 81 LEU A N 1
ATOM 658 C CA . LEU A 1 81 ? 0.125 -10.811 -0.945 1.00 97.19 81 LEU A CA 1
ATOM 659 C C . LEU A 1 81 ? -0.360 -12.197 -0.530 1.00 97.19 81 LEU A C 1
ATOM 661 O O . LEU A 1 81 ? -0.117 -13.195 -1.210 1.0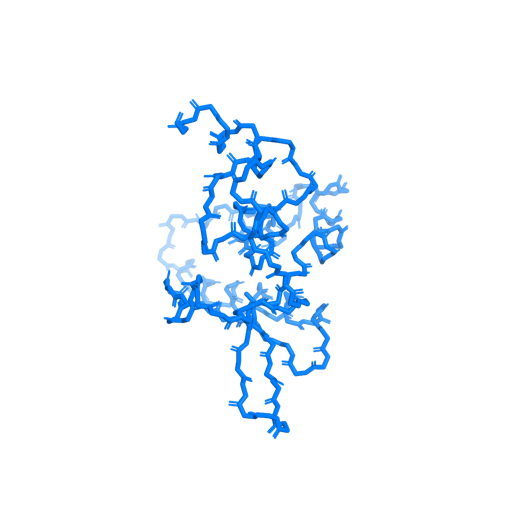0 97.19 81 LEU A O 1
ATOM 665 N N . GLY A 1 82 ? -1.050 -12.240 0.607 1.00 95.31 82 GLY A N 1
ATOM 666 C CA . GLY A 1 82 ? -1.675 -13.452 1.106 1.00 95.31 82 GLY A CA 1
ATOM 667 C C . GLY A 1 82 ? -2.895 -13.872 0.286 1.00 95.31 82 GLY A C 1
ATOM 668 O O . GLY A 1 82 ? -3.308 -13.232 -0.685 1.00 95.31 82 GLY A O 1
ATOM 669 N N . LYS A 1 83 ? -3.511 -14.973 0.720 1.00 96.38 83 LYS A N 1
ATOM 670 C CA . LYS A 1 83 ? -4.803 -15.407 0.190 1.00 96.38 83 LYS A CA 1
ATOM 671 C C . LYS A 1 83 ? -5.851 -14.308 0.415 1.00 96.38 83 LYS A C 1
ATOM 673 O O . LYS A 1 83 ? -5.877 -13.684 1.473 1.00 96.38 83 LYS A O 1
ATOM 678 N N . ASP A 1 84 ? -6.703 -14.097 -0.584 1.00 98.00 84 ASP A N 1
ATOM 679 C CA . ASP A 1 84 ? -7.805 -13.130 -0.554 1.00 98.00 84 ASP A CA 1
ATOM 680 C C . ASP A 1 84 ? -7.345 -11.665 -0.352 1.00 98.00 84 ASP A C 1
ATOM 682 O O . ASP A 1 84 ? -8.139 -10.777 -0.043 1.00 98.00 84 ASP A O 1
ATOM 686 N N . GLU A 1 85 ? -6.057 -11.373 -0.564 1.00 98.19 85 GLU A N 1
ATOM 687 C CA . GLU A 1 85 ? -5.494 -10.025 -0.548 1.00 98.19 85 GLU A CA 1
ATOM 688 C C . GLU A 1 85 ? -5.157 -9.544 -1.963 1.00 98.19 85 GLU A C 1
ATOM 690 O O . GLU A 1 85 ? -4.596 -10.280 -2.775 1.00 98.19 85 GLU A O 1
ATOM 695 N N . TYR A 1 86 ? -5.463 -8.280 -2.273 1.00 98.12 86 TYR A N 1
ATOM 696 C CA . TYR A 1 86 ? -5.293 -7.739 -3.624 1.00 98.12 86 TYR A CA 1
ATOM 697 C C . TYR A 1 86 ? -4.689 -6.333 -3.667 1.00 98.12 86 TYR A C 1
ATOM 699 O O . TYR A 1 86 ? -4.966 -5.454 -2.836 1.00 98.12 86 TYR A O 1
ATOM 707 N N . VAL A 1 87 ? -3.894 -6.085 -4.712 1.00 97.31 87 VAL A N 1
ATOM 708 C CA . VAL A 1 87 ? -3.412 -4.747 -5.070 1.00 97.31 87 VAL A CA 1
ATOM 709 C C . VAL A 1 87 ? -4.468 -4.033 -5.910 1.00 97.31 87 VAL A C 1
ATOM 711 O O . VAL A 1 87 ? -4.676 -4.347 -7.084 1.00 97.31 87 VAL A O 1
ATOM 714 N N . LEU A 1 88 ? -5.079 -2.999 -5.336 1.00 97.19 88 LEU A N 1
ATOM 715 C CA . LEU A 1 88 ? -5.991 -2.096 -6.037 1.00 97.19 88 LEU A CA 1
ATOM 716 C C . LEU A 1 88 ? -5.356 -0.721 -6.249 1.00 97.19 88 LEU A C 1
ATOM 718 O O . LEU A 1 88 ? -4.608 -0.232 -5.403 1.00 97.19 88 LEU A O 1
ATOM 722 N N . SER A 1 89 ? -5.690 -0.091 -7.375 1.00 96.81 89 SER A N 1
ATOM 723 C CA . SER A 1 89 ? -5.274 1.277 -7.715 1.00 96.81 89 SER A CA 1
ATOM 724 C C . SER A 1 89 ? -6.464 2.222 -7.579 1.00 96.81 89 SER A C 1
ATOM 726 O O . SER A 1 89 ? -6.981 2.735 -8.564 1.00 96.81 89 SER A O 1
ATOM 728 N N . THR A 1 90 ? -6.941 2.386 -6.348 1.00 95.44 90 THR A N 1
ATOM 729 C CA . THR A 1 90 ? -8.083 3.245 -6.008 1.00 95.44 90 THR A CA 1
ATOM 730 C C . THR A 1 90 ? -7.603 4.539 -5.370 1.00 95.44 90 THR A C 1
ATOM 732 O O . THR A 1 90 ? -6.753 4.497 -4.480 1.00 95.44 90 THR A O 1
ATOM 735 N N . SER A 1 91 ? -8.195 5.672 -5.747 1.00 95.62 91 SER A N 1
ATOM 736 C CA . SER A 1 91 ? -7.851 6.973 -5.155 1.00 95.62 91 SER A CA 1
ATOM 737 C C . SER A 1 91 ? -8.228 7.065 -3.674 1.00 95.62 91 SER A C 1
ATOM 739 O O . SER A 1 91 ? -7.497 7.660 -2.889 1.00 95.62 91 SER A O 1
ATOM 741 N N . ASN A 1 92 ? -9.347 6.452 -3.279 1.00 95.12 92 ASN A N 1
ATOM 742 C CA . ASN A 1 92 ? -9.794 6.401 -1.892 1.00 95.12 92 ASN A CA 1
ATOM 743 C C . ASN A 1 92 ? -10.430 5.045 -1.569 1.00 95.12 92 ASN A C 1
ATOM 745 O O . ASN A 1 92 ? -11.053 4.429 -2.434 1.00 95.12 92 ASN A O 1
ATOM 749 N N . PHE A 1 93 ? -10.296 4.605 -0.318 1.00 97.50 93 PHE A N 1
ATOM 750 C CA . PHE A 1 93 ? -11.007 3.434 0.184 1.00 97.50 93 PHE A CA 1
ATOM 751 C C . PHE A 1 93 ? -12.319 3.880 0.846 1.00 97.50 93 PHE A C 1
ATOM 753 O O . PHE A 1 93 ? -12.262 4.641 1.814 1.00 97.50 93 PHE A O 1
ATOM 760 N N . PRO A 1 94 ? -13.497 3.428 0.372 1.00 97.31 94 PRO A N 1
ATOM 761 C CA . PRO A 1 94 ? -14.784 3.980 0.808 1.00 97.31 94 PRO A CA 1
ATOM 762 C C . PRO A 1 94 ? -15.057 3.901 2.313 1.00 97.31 94 PRO A C 1
ATOM 764 O O . PRO A 1 94 ? -15.752 4.756 2.848 1.00 97.31 94 PRO A O 1
ATOM 767 N N . ARG A 1 95 ? -14.508 2.892 3.002 1.00 96.81 95 ARG A N 1
ATOM 768 C CA . ARG A 1 95 ? -14.690 2.679 4.447 1.00 96.81 95 ARG A CA 1
ATOM 769 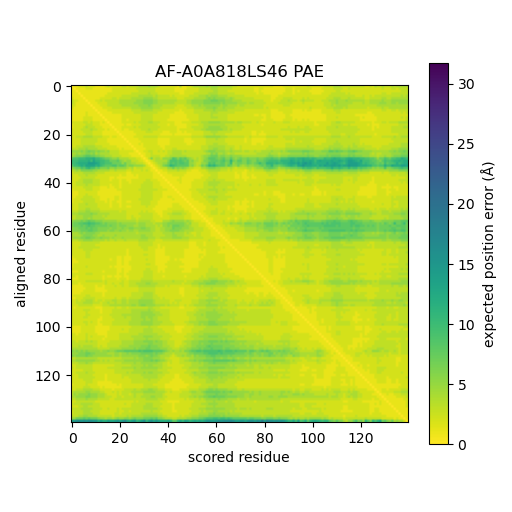C C . ARG A 1 95 ? -13.505 3.142 5.297 1.00 96.81 95 ARG A C 1
ATOM 771 O O . ARG A 1 95 ? -13.376 2.713 6.439 1.00 96.81 95 ARG A O 1
ATOM 778 N N . ASN A 1 96 ? -12.608 3.967 4.759 1.00 96.62 96 ASN A N 1
ATOM 779 C CA . ASN A 1 96 ? -11.447 4.448 5.508 1.00 96.62 96 ASN A CA 1
ATOM 780 C C . ASN A 1 96 ? -11.893 5.209 6.773 1.00 96.62 96 ASN A C 1
ATOM 782 O O . ASN A 1 96 ? -12.648 6.171 6.669 1.00 96.62 96 ASN A O 1
ATOM 786 N N . GLY A 1 97 ? -11.445 4.768 7.952 1.00 96.06 97 GLY A N 1
ATOM 787 C CA . GLY A 1 97 ? -11.860 5.333 9.244 1.00 96.06 97 GLY A CA 1
ATOM 788 C C . GLY A 1 97 ? -13.217 4.846 9.781 1.00 96.06 97 GLY A C 1
ATOM 789 O O . GLY A 1 97 ? -13.632 5.268 10.857 1.00 96.06 97 GLY A O 1
ATOM 790 N N . CYS A 1 98 ? -13.923 3.954 9.078 1.00 97.56 98 CYS A N 1
ATOM 791 C CA . CYS A 1 98 ? -15.102 3.278 9.629 1.00 97.56 98 CYS A CA 1
ATOM 792 C C . CYS A 1 98 ? -14.696 2.189 10.642 1.00 97.56 98 CYS A C 1
ATOM 794 O O . CYS A 1 98 ? -13.563 1.718 10.605 1.00 97.56 98 CYS A O 1
ATOM 796 N N . PRO A 1 99 ? -15.611 1.697 11.498 1.00 96.00 99 PRO A N 1
ATOM 797 C CA . PRO A 1 99 ? -15.320 0.550 12.355 1.00 96.00 99 PRO A CA 1
ATOM 798 C C . PRO A 1 99 ? -14.791 -0.647 11.556 1.00 96.00 99 PRO A C 1
ATOM 800 O O . PRO A 1 99 ? -15.342 -0.981 10.499 1.00 96.00 99 PRO A O 1
ATOM 803 N N . GLU A 1 100 ? -13.726 -1.262 12.081 1.00 95.75 100 GLU A N 1
ATOM 804 C CA . GLU A 1 100 ? -13.086 -2.475 11.550 1.00 95.75 100 GLU A CA 1
ATOM 805 C C . GLU A 1 100 ? -12.618 -2.352 10.089 1.00 95.75 100 GLU A C 1
ATOM 807 O O . GLU A 1 100 ? -12.680 -3.306 9.323 1.00 95.75 100 GLU A O 1
ATOM 812 N N . PHE A 1 101 ? -12.157 -1.172 9.662 1.00 97.75 101 PHE A N 1
ATOM 813 C CA . PHE A 1 101 ? -11.760 -0.945 8.267 1.00 97.75 101 PHE A CA 1
ATOM 814 C C . PHE A 1 101 ? -10.389 -1.517 7.864 1.00 97.75 101 PHE A C 1
ATOM 816 O O . PHE A 1 101 ? -10.047 -1.457 6.682 1.00 97.75 101 PHE A O 1
ATOM 823 N N . THR A 1 102 ? -9.604 -2.048 8.804 1.00 98.12 102 THR A N 1
ATOM 824 C CA . THR A 1 102 ? -8.246 -2.574 8.582 1.00 98.12 102 THR A CA 1
ATOM 825 C C . THR A 1 102 ? -8.177 -4.075 8.819 1.00 98.12 102 THR A C 1
ATOM 827 O O . THR A 1 102 ? -8.954 -4.614 9.601 1.00 98.12 102 THR A O 1
ATOM 830 N N . TRP A 1 103 ? -7.212 -4.729 8.180 1.00 97.44 103 TRP A N 1
ATOM 831 C CA . TRP A 1 103 ? -6.839 -6.116 8.420 1.00 97.44 103 TRP A CA 1
ATOM 832 C C . TRP A 1 103 ? -5.331 -6.203 8.716 1.00 97.44 103 TRP A C 1
ATOM 834 O O . TRP A 1 103 ? -4.538 -5.854 7.835 1.00 97.44 103 TRP A O 1
ATOM 844 N N . PRO A 1 104 ? -4.915 -6.644 9.917 1.00 97.00 104 PRO A N 1
ATOM 845 C CA . PRO A 1 104 ? -5.742 -6.921 11.099 1.00 97.00 104 PRO A CA 1
ATOM 846 C C . PRO A 1 104 ? -6.536 -5.701 11.602 1.00 97.00 104 PRO A C 1
ATOM 848 O O . PRO A 1 104 ? -6.244 -4.552 11.258 1.00 97.00 104 PRO A O 1
ATOM 851 N N . THR A 1 105 ? -7.568 -5.941 12.413 1.00 96.94 105 THR A N 1
ATOM 852 C CA . THR A 1 105 ? -8.400 -4.873 12.989 1.00 96.94 105 THR A CA 1
ATOM 853 C C . THR A 1 105 ? -7.672 -4.166 14.133 1.00 96.94 105 THR A C 1
ATOM 855 O O . THR A 1 105 ? -7.268 -4.809 15.100 1.00 96.94 105 THR A O 1
ATOM 858 N N . HIS A 1 106 ? -7.604 -2.834 14.078 1.00 96.88 106 HIS A N 1
ATOM 859 C CA . HIS A 1 106 ? -7.067 -1.992 15.153 1.00 96.88 106 HIS A CA 1
ATOM 860 C C . HIS A 1 106 ? -8.097 -0.963 15.629 1.00 96.88 106 HIS A C 1
ATOM 862 O O . HIS A 1 106 ? -8.943 -0.504 14.858 1.00 96.88 106 HIS A O 1
ATOM 868 N N . LYS A 1 107 ? -8.029 -0.592 16.914 1.00 96.19 107 LYS A N 1
ATOM 869 C CA . LYS A 1 107 ? -8.890 0.438 17.511 1.00 96.19 107 LYS A CA 1
ATOM 870 C C . LYS A 1 107 ? -8.112 1.748 17.683 1.00 96.19 107 LYS A C 1
ATOM 872 O O . LYS A 1 107 ? -6.971 1.699 18.133 1.00 96.19 107 LYS A O 1
ATOM 877 N N . PRO A 1 108 ? -8.712 2.911 17.376 1.00 96.62 108 PRO A N 1
ATOM 878 C CA . PRO A 1 108 ? -8.063 4.199 17.590 1.00 96.62 108 PRO A CA 1
ATOM 879 C C . PRO A 1 108 ? -7.864 4.498 19.083 1.00 96.62 108 PRO A C 1
ATOM 881 O O . PRO A 1 108 ? -8.714 4.175 19.915 1.00 96.62 108 PRO A O 1
ATOM 884 N N . THR A 1 109 ? -6.756 5.166 19.413 1.00 96.38 109 THR A N 1
ATOM 885 C CA . THR A 1 109 ? -6.380 5.586 20.775 1.00 96.38 109 THR A CA 1
ATOM 886 C C . THR A 1 109 ? -6.089 7.095 20.812 1.00 96.38 109 THR A C 1
ATOM 888 O O . THR A 1 109 ? -4.934 7.522 20.815 1.00 96.38 109 THR A O 1
ATOM 891 N N . PRO A 1 110 ? -7.120 7.960 20.822 1.00 95.56 110 PRO A N 1
ATOM 892 C CA . PRO A 1 110 ? -6.950 9.407 20.629 1.00 95.56 110 PRO A CA 1
ATOM 893 C C . PRO A 1 110 ? -6.015 10.084 21.639 1.00 95.56 110 PRO A C 1
ATOM 895 O O . PRO A 1 110 ? -5.333 11.044 21.306 1.00 95.56 110 PRO A O 1
ATOM 898 N N . SER A 1 111 ? -5.963 9.582 22.874 1.00 94.69 111 SER A N 1
ATOM 899 C CA . SER A 1 111 ? -5.158 10.167 23.951 1.00 94.69 111 SER A CA 1
ATOM 900 C C . SER A 1 111 ? -3.654 9.909 23.823 1.00 94.69 111 SER A C 1
ATOM 902 O O . SER A 1 111 ? -2.870 10.637 24.425 1.00 94.69 111 SER A O 1
ATOM 904 N N . THR A 1 112 ? -3.240 8.882 23.076 1.00 94.31 112 THR A N 1
ATOM 905 C CA . THR A 1 112 ? -1.834 8.437 23.010 1.00 94.31 112 THR A CA 1
ATOM 906 C C . THR A 1 112 ? -1.300 8.257 21.588 1.00 94.31 112 THR A C 1
ATOM 908 O O . THR A 1 112 ? -0.087 8.143 21.401 1.00 94.31 112 THR A O 1
ATOM 911 N N . SER A 1 113 ? -2.177 8.242 20.583 1.00 95.81 113 SER A N 1
ATOM 912 C CA . SER A 1 113 ? -1.812 8.103 19.171 1.00 95.81 113 SER A CA 1
ATOM 913 C C . SER A 1 113 ? -1.132 9.356 18.615 1.00 95.81 113 SER A C 1
ATOM 915 O O . SER A 1 113 ? -1.378 10.482 19.045 1.00 95.81 113 SER A O 1
ATOM 917 N N . ALA A 1 114 ? -0.280 9.165 17.609 1.00 95.19 114 ALA A N 1
ATOM 918 C CA . ALA A 1 114 ? 0.356 10.234 16.855 1.00 95.19 114 ALA A CA 1
ATOM 919 C C . ALA A 1 114 ? -0.672 11.154 16.186 1.00 95.19 114 ALA A C 1
ATOM 921 O O . ALA A 1 114 ? -0.474 12.367 16.160 1.00 95.19 114 ALA A O 1
ATOM 922 N N . SER A 1 115 ? -1.753 10.574 15.659 1.00 94.50 115 SER A N 1
ATOM 923 C CA . SER A 1 115 ? -2.816 11.316 14.974 1.00 94.50 115 SER A CA 1
ATOM 924 C C . SER A 1 115 ? -3.845 11.955 15.912 1.00 94.50 115 SER A C 1
ATOM 926 O O . SER A 1 115 ? -4.566 12.851 15.480 1.00 94.50 115 SER A O 1
ATOM 928 N N . ALA A 1 116 ? -3.951 11.486 17.162 1.00 96.25 116 ALA A N 1
ATOM 929 C CA . ALA A 1 116 ? -5.063 11.769 18.077 1.00 96.25 116 ALA A CA 1
ATOM 930 C C . ALA A 1 116 ? -6.461 11.516 17.467 1.00 96.25 116 ALA A C 1
ATOM 932 O O . ALA A 1 116 ? -7.465 12.071 17.916 1.00 96.25 116 ALA A O 1
ATOM 933 N N . SER A 1 117 ? -6.541 10.691 16.420 1.00 96.81 117 SER A N 1
ATOM 934 C CA . SER A 1 117 ? -7.778 10.465 15.682 1.00 96.81 117 SER A CA 1
ATOM 935 C C . SER A 1 117 ? -8.722 9.545 16.447 1.00 96.81 117 SER A C 1
ATOM 937 O O . SER A 1 117 ? -8.308 8.516 16.977 1.00 96.81 117 SER A O 1
ATOM 939 N N . ILE A 1 118 ? -10.018 9.865 16.423 1.00 97.19 118 ILE A N 1
ATOM 940 C CA . ILE A 1 118 ? -11.094 8.981 16.902 1.00 97.19 118 ILE A CA 1
ATOM 941 C C . ILE A 1 118 ? -11.496 7.907 15.877 1.00 97.19 118 ILE A C 1
ATOM 943 O O . ILE A 1 118 ? -12.312 7.047 16.192 1.00 97.19 118 ILE A O 1
ATOM 947 N N . P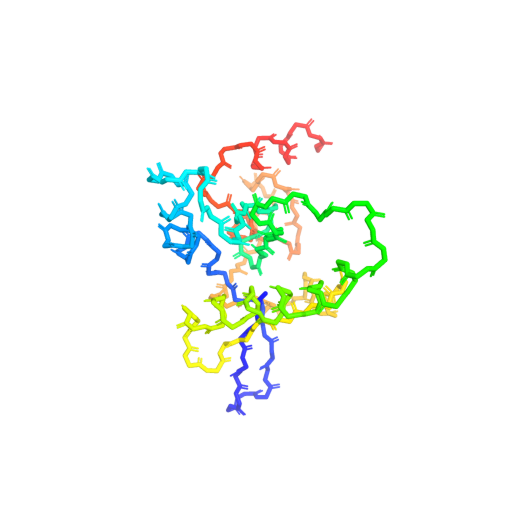HE A 1 119 ? -10.926 7.941 14.667 1.00 97.44 119 PHE A N 1
ATOM 948 C CA . PHE A 1 119 ? -11.275 7.045 13.555 1.00 97.44 119 PHE A CA 1
ATOM 949 C C . PHE A 1 119 ? -10.083 6.240 13.022 1.00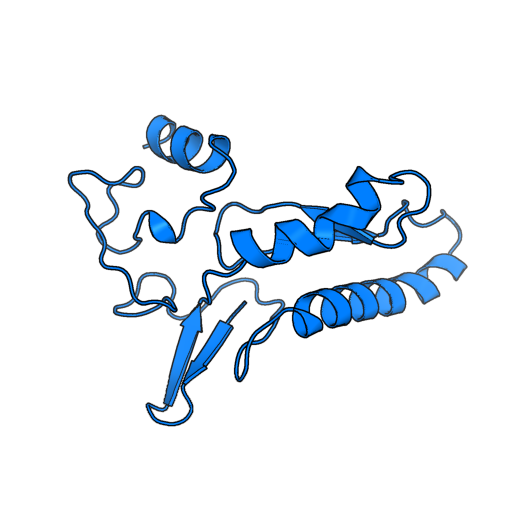 97.44 119 PHE A C 1
ATOM 951 O O . PHE A 1 119 ? -10.272 5.179 12.432 1.00 97.44 119 PHE A O 1
ATOM 958 N N . PHE A 1 120 ? -8.857 6.741 13.192 1.00 96.38 120 PHE A N 1
ATOM 959 C CA . PHE A 1 120 ? -7.675 6.250 12.484 1.00 96.38 120 PHE A CA 1
ATOM 960 C C . PHE A 1 120 ? -6.587 5.776 13.464 1.00 96.38 120 PHE A C 1
ATOM 962 O O . PHE A 1 120 ? -5.940 6.614 14.094 1.00 96.38 120 PHE A O 1
ATOM 969 N N . PRO A 1 121 ? -6.382 4.455 13.621 1.00 97.19 121 PRO A N 1
ATOM 970 C CA . PRO A 1 121 ? -5.346 3.924 14.500 1.00 97.19 121 PRO A CA 1
ATOM 971 C C . PRO A 1 121 ? -3.934 4.158 13.942 1.00 97.19 121 PRO A C 1
ATOM 973 O O . PRO A 1 121 ? -3.725 4.222 12.730 1.00 97.19 121 PRO A O 1
ATOM 976 N N . ASP A 1 122 ? -2.950 4.266 14.834 1.00 96.44 122 ASP A N 1
ATOM 977 C CA . ASP A 1 122 ? -1.550 4.546 14.486 1.00 96.44 122 ASP A CA 1
ATOM 978 C C . ASP A 1 122 ? -0.875 3.391 13.735 1.00 96.44 122 ASP A C 1
ATOM 980 O O . ASP A 1 122 ? 0.117 3.606 13.040 1.00 96.44 122 ASP A O 1
ATOM 984 N N . GLU A 1 123 ? -1.401 2.175 13.863 1.00 97.25 123 GLU A N 1
ATOM 985 C CA . GLU A 1 123 ? -0.971 0.977 13.135 1.00 97.25 123 GLU A CA 1
ATOM 986 C C . GLU A 1 123 ? -1.211 1.097 11.633 1.00 97.25 123 GLU A C 1
ATOM 988 O O . GLU A 1 123 ? -0.563 0.427 10.837 1.00 97.25 123 GLU A O 1
ATOM 993 N N . VAL A 1 124 ? -2.093 2.007 11.225 1.00 97.75 124 VAL A N 1
ATOM 994 C CA . VAL A 1 124 ? -2.288 2.317 9.814 1.00 97.75 124 VAL A CA 1
ATOM 995 C C . VAL A 1 124 ? -1.135 3.143 9.253 1.00 97.75 124 VAL A C 1
ATOM 997 O O . VAL A 1 124 ? -0.921 3.143 8.044 1.00 97.75 124 VAL A O 1
ATOM 1000 N N . ILE A 1 125 ? -0.389 3.859 10.094 1.00 97.81 125 ILE A N 1
ATOM 1001 C CA . ILE A 1 125 ? 0.776 4.635 9.667 1.00 97.81 125 ILE A CA 1
ATOM 1002 C C . ILE A 1 125 ? 1.941 3.671 9.460 1.00 97.81 125 ILE A C 1
ATOM 1004 O O . ILE A 1 125 ? 2.263 2.890 10.356 1.00 97.81 125 ILE A O 1
ATOM 1008 N N . PHE A 1 126 ? 2.604 3.764 8.307 1.00 97.88 126 PHE A N 1
ATOM 1009 C CA . PHE A 1 126 ? 3.713 2.885 7.949 1.00 97.88 126 PHE A CA 1
ATOM 1010 C C . PHE A 1 126 ? 4.772 2.811 9.072 1.00 97.88 126 PHE A C 1
ATOM 1012 O O . PHE A 1 126 ? 5.358 3.841 9.431 1.00 97.88 126 PHE A O 1
ATOM 1019 N N . PRO A 1 127 ? 5.026 1.619 9.648 1.00 96.12 127 PRO A N 1
ATOM 1020 C CA . PRO A 1 127 ? 5.790 1.493 10.889 1.00 96.12 127 PRO A CA 1
ATOM 1021 C C . PRO A 1 127 ? 7.306 1.578 10.683 1.00 96.12 127 PRO A C 1
ATOM 1023 O O . PRO A 1 127 ? 8.014 2.060 11.567 1.00 96.12 127 PRO A O 1
ATOM 1026 N N . ASN A 1 128 ? 7.812 1.170 9.516 1.00 94.44 128 ASN A N 1
ATOM 1027 C CA . ASN A 1 128 ? 9.251 0.989 9.282 1.00 94.44 128 ASN A CA 1
ATOM 1028 C C . ASN A 1 128 ? 9.986 2.281 8.886 1.00 94.44 128 ASN A C 1
ATOM 1030 O O . ASN A 1 128 ? 11.146 2.228 8.483 1.00 94.44 128 ASN A O 1
ATOM 1034 N N . HIS A 1 129 ? 9.339 3.448 8.975 1.00 94.00 129 HIS A N 1
ATOM 1035 C CA . HIS A 1 129 ? 9.997 4.726 8.712 1.00 94.00 129 HIS A CA 1
ATOM 1036 C C . HIS A 1 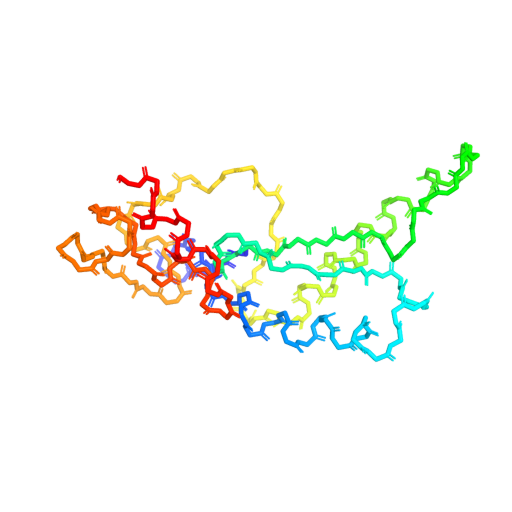129 ? 9.503 5.827 9.672 1.00 94.00 129 HIS A C 1
ATOM 1038 O O . HIS A 1 129 ? 8.341 6.237 9.592 1.00 94.00 129 HIS A O 1
ATOM 1044 N N . PRO A 1 130 ? 10.371 6.402 10.533 1.00 94.50 130 PRO A N 1
ATOM 1045 C CA . PRO A 1 130 ? 9.946 7.314 11.603 1.00 94.50 130 PRO A CA 1
ATOM 1046 C C . PRO A 1 130 ? 9.293 8.603 11.085 1.00 94.50 130 PRO A C 1
ATOM 1048 O O . PRO A 1 130 ? 8.409 9.154 11.740 1.00 94.50 130 PRO A O 1
ATOM 1051 N N . ARG A 1 131 ? 9.681 9.060 9.883 1.00 96.69 131 ARG A N 1
ATOM 1052 C CA . ARG A 1 131 ? 9.124 10.252 9.212 1.00 96.69 131 ARG A CA 1
ATOM 1053 C C . ARG A 1 131 ? 7.605 10.345 9.294 1.00 96.69 131 ARG A C 1
ATOM 1055 O O . ARG A 1 131 ? 7.115 11.428 9.576 1.00 96.69 131 ARG A O 1
ATOM 1062 N N . PHE A 1 132 ? 6.867 9.265 9.036 1.00 97.44 132 PHE A N 1
ATOM 1063 C CA . PHE A 1 132 ? 5.411 9.356 8.915 1.00 97.44 132 PHE A CA 1
ATOM 1064 C C . PHE A 1 132 ? 4.739 9.635 10.262 1.00 97.44 132 PHE A C 1
ATOM 1066 O O . PHE A 1 132 ? 3.935 10.562 10.362 1.00 97.44 132 PHE A O 1
ATOM 1073 N N . LYS A 1 133 ? 5.133 8.923 11.325 1.00 96.19 133 LYS A N 1
ATOM 1074 C CA . LYS A 1 133 ? 4.623 9.187 12.681 1.00 96.19 133 LYS A CA 1
ATOM 1075 C C . LYS A 1 133 ? 5.081 10.547 13.212 1.00 96.19 133 LYS A C 1
ATOM 1077 O O . LYS A 1 133 ? 4.272 11.269 13.785 1.00 96.19 133 LYS A O 1
ATOM 1082 N N . THR A 1 134 ? 6.339 10.932 12.983 1.00 97.50 134 THR A N 1
ATOM 1083 C CA . THR A 1 134 ? 6.854 12.251 13.392 1.00 97.50 134 THR A CA 1
ATOM 1084 C C . THR A 1 134 ? 6.118 13.390 12.690 1.00 97.50 134 THR A C 1
ATOM 1086 O O . THR A 1 134 ? 5.685 14.333 13.345 1.00 97.50 134 THR A O 1
ATOM 1089 N N . LEU A 1 135 ? 5.919 13.289 11.374 1.00 97.75 135 LEU A N 1
ATOM 1090 C CA . LEU A 1 135 ? 5.180 14.283 10.595 1.00 97.75 135 LEU A CA 1
ATOM 1091 C C . LEU A 1 135 ? 3.742 14.434 11.103 1.00 97.75 135 LEU A C 1
ATOM 1093 O O . LEU A 1 135 ? 3.275 15.551 11.291 1.00 97.75 135 LEU A O 1
ATOM 1097 N N . THR A 1 136 ? 3.079 13.308 11.381 1.00 97.31 136 THR A N 1
ATOM 1098 C CA . THR A 1 136 ? 1.714 13.284 11.927 1.00 97.31 136 THR A CA 1
ATOM 1099 C C . THR A 1 136 ? 1.631 14.030 13.258 1.00 97.31 136 THR A C 1
ATOM 1101 O O . THR A 1 136 ? 0.754 14.867 13.434 1.00 97.31 136 THR A O 1
ATOM 1104 N N . ARG A 1 137 ? 2.576 13.783 14.176 1.00 96.38 137 ARG A N 1
ATOM 1105 C CA . ARG A 1 137 ? 2.611 14.453 15.487 1.00 96.38 137 ARG A CA 1
ATOM 1106 C C . ARG A 1 137 ? 2.864 15.952 15.392 1.00 96.38 137 ARG A C 1
ATOM 1108 O O . ARG A 1 137 ? 2.330 16.688 16.209 1.00 96.38 137 ARG A O 1
ATOM 1115 N N . ASN A 1 138 ? 3.692 16.378 14.440 1.00 97.06 138 ASN A N 1
ATOM 1116 C CA . ASN A 1 138 ? 4.150 17.764 14.341 1.00 97.06 138 ASN A CA 1
ATOM 1117 C C . ASN A 1 138 ? 3.169 18.695 13.615 1.00 97.06 138 ASN A C 1
ATOM 1119 O O . ASN A 1 138 ? 3.274 19.904 13.778 1.00 97.06 138 ASN A O 1
ATOM 1123 N N . ILE A 1 139 ? 2.273 18.157 12.780 1.00 95.69 139 ILE A N 1
ATOM 1124 C CA . ILE A 1 139 ? 1.266 18.951 12.048 1.00 95.69 139 ILE A CA 1
ATOM 1125 C C . ILE A 1 139 ? -0.050 19.069 12.832 1.00 95.69 139 ILE A C 1
ATOM 1127 O O . ILE A 1 139 ? -0.864 19.938 12.525 1.00 95.69 139 ILE A O 1
ATOM 1131 N N . ARG A 1 140 ? -0.262 18.193 13.817 1.00 79.75 140 ARG A N 1
ATOM 1132 C CA . ARG A 1 140 ? -1.454 18.188 14.664 1.00 79.75 140 ARG A CA 1
ATOM 1133 C C . ARG A 1 140 ? -1.583 19.457 15.504 1.00 79.75 140 ARG A C 1
ATOM 1135 O O . ARG A 1 140 ? -0.582 19.841 16.146 1.00 79.75 140 ARG A O 1
#

Sequence (140 aa):
MVHFDHENKRVQLALRSHEILSTLMKPQDQNPADCVTLWHPEYADYKIAATPGKPYGHLPVHFNMVEANMRLRRQQGQQLLGKDEYVLSTSNFPRNGCPEFTWPTHKPTPSTSASASIFFPDEVIFPNHPRFKTLTRNIR

Solvent-accessible surface area (backbone atoms only — not comparable to full-atom values): 8094 Å² total; per-residue (Å²): 53,33,32,52,41,75,88,80,71,44,73,22,36,24,64,47,30,71,64,46,46,68,58,63,33,46,57,45,77,75,43,54,88,74,30,74,55,42,60,44,90,41,65,36,12,30,39,77,44,75,49,64,38,58,85,78,65,92,53,77,75,45,61,76,47,52,59,58,51,52,50,49,52,50,49,59,59,40,72,68,44,61,88,59,36,45,76,66,97,65,97,70,64,96,51,71,52,41,90,67,33,36,37,76,71,70,74,45,46,41,93,79,39,52,68,44,29,87,46,51,31,60,78,47,40,28,77,88,45,68,66,49,52,54,51,40,45,72,74,103

pLDDT: mean 96.19, std 2.62, range [79.75, 98.5]

Organism: NCBI:txid392032

Secondary structure (DSSP, 8-state):
-EEEETTTTEEEEE--HHHHHHHHTHHHHH-GGG-SEEEEE-SBTT-EEEEESSPPPSSGGGHHHHHHHHHHHHHHHHHTS-TTEE----S--TTTTSTT-EES-----TTTSSS--SS--GGGB-TT-HHHHHHHHHH-

Foldseek 3Di:
DWAQPPPVRDIAQELCQLPLVVVQQVVCVPPLPPAQKHWDDDFFSSDIDMDGSDDFDPDPVSVVCHVVSVVVVLVSSQVPDDPRDHDDPDPDDPQQLPQQRHVVGDAADLVPALQSDNRHHNSRTNDPDVVSSVVSNVVD

Nearest PDB structures (foldseek):
  3ig8-assembly1_A  TM=7.357E-01  e=2.655E-05  Saccharomyces cerevisiae

Mean predicted aligned error: 3.09 Å

Radius of gyration: 16.99 Å; Cα contacts (8 Å, |Δi|>4): 202; chains: 1; bounding box: 41×34×53 Å